Protein AF-A0A7C7HWV6-F1 (afdb_monomer_lite)

Sequence (63 aa):
MKNSIIILTIIGVLTVSCEKPQKDVAIISTQFGDMVVDFFDETAPKHVESFKTHAESGYYNGT

Foldseek 3Di:
DVVVVVVVVVVVVVPPDPDDPDADWDWDQDPVGIDTGHDPCPPCVPVRVVVVVCVVVVVPPPD

Secondary structure (DSSP, 8-state):
-HHHHHHHHHHHHHT------PPPEEEEEETTEEEEEE--TTT-HHHHHHHHHHHHTTTTTT-

Structure (mmCIF, N/CA/C/O backbone):
data_AF-A0A7C7HWV6-F1
#
_entry.id   AF-A0A7C7HWV6-F1
#
loop_
_atom_site.group_PDB
_atom_site.id
_atom_site.type_symbol
_atom_site.label_atom_id
_atom_site.label_alt_id
_atom_site.label_comp_id
_atom_site.label_asym_id
_atom_site.label_entity_id
_atom_site.label_seq_id
_atom_site.pdbx_PDB_ins_code
_atom_site.Cartn_x
_atom_site.Cartn_y
_atom_site.Cartn_z
_atom_site.occupancy
_atom_site.B_iso_or_equiv
_atom_site.auth_seq_id
_atom_site.auth_comp_id
_atom_site.auth_asym_id
_atom_site.auth_atom_id
_atom_site.pdbx_PDB_model_num
ATOM 1 N N . MET A 1 1 ? 26.174 -40.587 23.816 1.00 61.59 1 MET A N 1
ATOM 2 C CA . MET A 1 1 ? 26.437 -40.049 22.457 1.00 61.59 1 MET A CA 1
ATOM 3 C C . MET A 1 1 ? 25.259 -40.243 21.499 1.00 61.59 1 MET A C 1
ATOM 5 O O . MET A 1 1 ? 24.804 -39.246 20.962 1.00 61.59 1 MET A O 1
ATOM 9 N N . LYS A 1 2 ? 24.693 -41.453 21.336 1.00 62.84 2 LYS A N 1
ATOM 10 C CA . LYS A 1 2 ? 23.517 -41.701 20.464 1.00 62.84 2 LYS A CA 1
ATOM 11 C C . LYS A 1 2 ? 22.313 -40.774 20.726 1.00 62.84 2 LYS A C 1
ATOM 13 O O . LYS A 1 2 ? 21.791 -40.196 19.786 1.00 62.84 2 LYS A O 1
ATOM 18 N N . ASN A 1 3 ? 21.929 -40.551 21.986 1.00 60.94 3 ASN A N 1
ATOM 19 C CA . ASN A 1 3 ? 20.780 -39.695 22.330 1.00 60.94 3 ASN A CA 1
ATOM 20 C C . ASN A 1 3 ? 21.020 -38.208 22.013 1.00 60.94 3 ASN A C 1
ATOM 22 O O . ASN A 1 3 ? 20.088 -37.495 21.669 1.00 60.94 3 ASN A O 1
ATOM 26 N N . SER A 1 4 ? 22.275 -37.754 22.079 1.00 58.69 4 SER A N 1
ATOM 27 C CA . SER A 1 4 ? 22.653 -36.381 21.725 1.00 58.69 4 SER A CA 1
ATOM 28 C C . SER A 1 4 ? 22.598 -36.154 20.208 1.00 58.69 4 SER A C 1
ATOM 30 O O . SER A 1 4 ? 22.176 -35.088 19.776 1.00 58.69 4 SER A O 1
ATOM 32 N N . ILE A 1 5 ? 22.913 -37.179 19.403 1.00 69.19 5 ILE A N 1
ATOM 33 C CA . ILE A 1 5 ? 22.765 -37.147 17.935 1.00 69.19 5 ILE A CA 1
ATOM 34 C C . ILE A 1 5 ? 21.280 -37.146 17.524 1.00 69.19 5 ILE A C 1
ATOM 36 O O . ILE A 1 5 ? 20.902 -36.442 16.588 1.00 69.19 5 ILE A O 1
ATOM 40 N N . ILE A 1 6 ? 20.427 -37.885 18.244 1.00 68.69 6 ILE A N 1
ATOM 41 C CA . ILE A 1 6 ? 18.972 -37.926 17.994 1.00 68.69 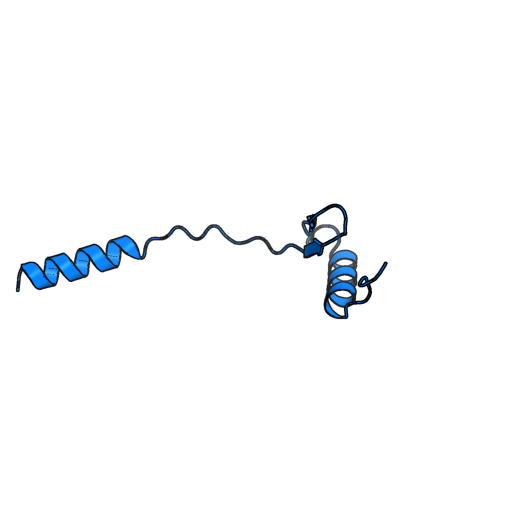6 ILE A CA 1
ATOM 42 C C . ILE A 1 6 ? 18.313 -36.570 18.303 1.00 68.69 6 ILE A C 1
ATOM 44 O O . ILE A 1 6 ? 17.483 -36.093 17.537 1.00 68.69 6 ILE A O 1
ATOM 48 N N . ILE A 1 7 ? 18.717 -35.902 19.387 1.00 69.75 7 ILE A N 1
ATOM 49 C CA . ILE A 1 7 ? 18.215 -34.558 19.725 1.00 69.75 7 ILE A CA 1
ATOM 50 C C . ILE A 1 7 ? 18.610 -33.534 18.650 1.00 69.75 7 ILE A C 1
ATOM 52 O O . ILE A 1 7 ? 17.781 -32.727 18.234 1.00 69.75 7 ILE A O 1
ATOM 56 N N . LEU A 1 8 ? 19.846 -33.603 18.148 1.00 65.69 8 LEU A N 1
ATOM 57 C CA . LEU A 1 8 ? 20.346 -32.684 17.123 1.00 65.69 8 LEU A CA 1
ATOM 58 C C . LEU A 1 8 ? 19.603 -32.834 15.782 1.00 65.69 8 LEU A C 1
ATOM 60 O O . LEU A 1 8 ? 19.348 -31.846 15.099 1.00 65.69 8 LEU A O 1
ATOM 64 N N . THR A 1 9 ? 19.215 -34.061 15.427 1.00 64.31 9 THR A N 1
ATOM 65 C CA . THR A 1 9 ? 18.459 -34.340 14.195 1.00 64.31 9 THR A CA 1
ATOM 66 C C . THR A 1 9 ? 16.996 -33.900 14.287 1.00 64.31 9 THR A C 1
ATOM 68 O O . THR A 1 9 ? 16.474 -33.376 13.309 1.00 64.31 9 THR A O 1
ATOM 71 N N . ILE A 1 10 ? 16.344 -34.010 15.450 1.00 68.88 10 ILE A N 1
ATOM 72 C CA . ILE A 1 10 ? 14.961 -33.530 15.646 1.00 68.88 10 ILE A CA 1
ATOM 73 C C . ILE A 1 10 ? 14.877 -31.994 15.582 1.00 68.88 10 ILE A C 1
ATOM 75 O O . ILE A 1 10 ? 13.951 -31.455 14.978 1.00 68.88 10 ILE A O 1
ATOM 79 N N . ILE A 1 11 ? 15.863 -31.286 16.145 1.00 66.69 11 ILE A N 1
ATOM 80 C CA . ILE A 1 11 ? 15.934 -29.815 16.087 1.00 66.69 11 ILE A CA 1
ATOM 81 C C . ILE A 1 11 ? 16.076 -29.325 14.637 1.00 66.69 11 ILE A C 1
ATOM 83 O O . ILE A 1 11 ? 15.395 -28.380 14.250 1.00 66.69 11 ILE A O 1
ATOM 87 N N . GLY A 1 12 ? 16.896 -29.994 13.818 1.00 62.09 12 GLY A N 1
ATOM 88 C CA . GLY A 1 12 ? 17.077 -29.632 12.407 1.00 62.09 12 GLY A CA 1
ATOM 89 C C . GLY A 1 12 ? 15.836 -29.853 11.529 1.00 62.09 12 GLY A C 1
ATOM 90 O O . GLY A 1 12 ? 15.642 -29.135 10.552 1.00 62.09 12 GLY A O 1
ATOM 91 N N . VAL A 1 13 ? 14.968 -30.810 11.878 1.00 64.12 13 VAL A N 1
ATOM 92 C CA . VAL A 1 13 ? 13.705 -31.059 11.153 1.00 64.12 13 VAL A CA 1
ATOM 93 C C . VAL A 1 13 ? 12.640 -30.014 11.506 1.00 64.12 13 VAL A C 1
ATOM 95 O O . VAL A 1 13 ? 11.880 -29.602 10.633 1.00 64.12 13 VAL A O 1
ATOM 98 N N . LEU A 1 14 ? 12.614 -29.529 12.754 1.00 62.66 14 LEU A N 1
ATOM 99 C CA . LEU A 1 14 ? 11.679 -28.489 13.210 1.00 62.66 14 LEU A CA 1
ATOM 100 C C . LEU A 1 14 ? 11.924 -27.116 12.562 1.00 62.66 14 LEU A C 1
ATOM 102 O O . LEU A 1 14 ? 11.003 -26.306 12.504 1.00 62.66 14 LEU A O 1
ATOM 106 N N . THR A 1 15 ? 13.131 -26.846 12.056 1.00 62.19 15 THR A N 1
ATOM 107 C CA . THR A 1 15 ? 13.463 -25.567 11.405 1.00 62.19 15 THR A CA 1
ATOM 108 C C . THR A 1 15 ? 13.102 -25.502 9.920 1.00 62.19 15 THR A C 1
ATOM 110 O O . THR A 1 15 ? 13.219 -24.435 9.326 1.00 62.19 15 THR A O 1
ATOM 113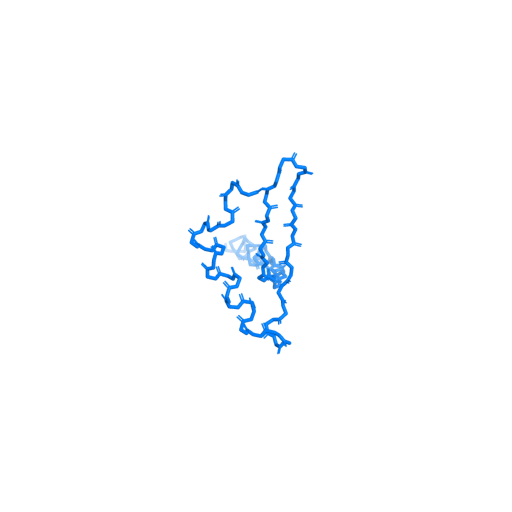 N N . VAL A 1 16 ? 12.627 -26.593 9.304 1.00 64.81 16 VAL A N 1
ATOM 114 C CA . VAL A 1 16 ? 12.083 -26.562 7.931 1.00 64.81 16 VAL A CA 1
ATOM 115 C C . VAL A 1 16 ? 10.625 -26.093 7.981 1.00 64.81 16 VAL A C 1
ATOM 117 O O . VAL A 1 16 ? 9.694 -26.804 7.607 1.00 64.81 16 VAL A O 1
ATOM 120 N N . SER A 1 17 ? 10.409 -24.879 8.484 1.00 63.56 17 SER A N 1
ATOM 121 C CA . SER A 1 17 ? 9.147 -24.179 8.264 1.00 63.56 17 SER A CA 1
ATOM 122 C C . SER A 1 17 ? 9.183 -23.596 6.860 1.00 63.56 17 SER A C 1
ATOM 124 O O . SER A 1 17 ? 10.054 -22.805 6.514 1.00 63.56 17 SER A O 1
ATOM 126 N N . CYS A 1 18 ? 8.240 -24.027 6.032 1.00 65.69 18 CYS A N 1
ATOM 127 C CA . CYS A 1 18 ? 8.003 -23.466 4.713 1.00 65.69 18 CYS A CA 1
ATOM 128 C C . CYS A 1 18 ? 7.459 -22.035 4.879 1.00 65.69 18 CYS A C 1
ATOM 130 O O . CYS A 1 18 ? 6.249 -21.838 4.999 1.00 65.69 18 CYS A O 1
ATOM 132 N N . GLU A 1 19 ? 8.344 -21.038 4.937 1.00 65.75 19 GLU A N 1
ATOM 133 C CA . GLU A 1 19 ? 7.962 -19.632 4.788 1.00 65.75 19 GLU A CA 1
ATOM 134 C C . GLU A 1 19 ? 7.470 -19.423 3.355 1.00 65.75 19 GLU A C 1
ATOM 136 O O . GLU A 1 19 ? 8.230 -19.493 2.387 1.00 65.75 19 GLU A O 1
ATOM 141 N N . LYS A 1 20 ? 6.160 -19.209 3.204 1.00 69.75 20 LYS A N 1
ATOM 142 C CA . LYS A 1 20 ? 5.610 -18.721 1.939 1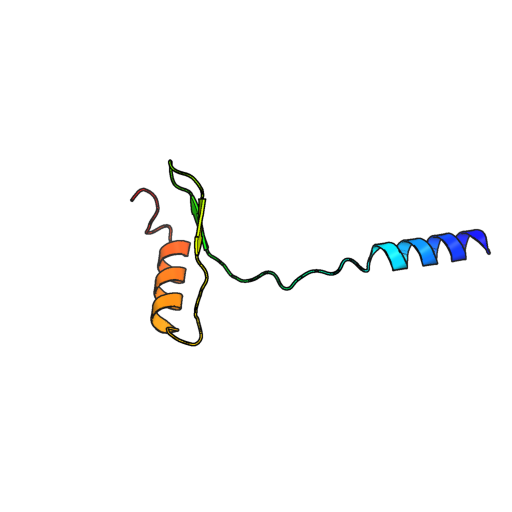.00 69.75 20 LYS A CA 1
ATOM 143 C C . LYS A 1 20 ? 6.154 -17.306 1.724 1.00 69.75 20 LYS A C 1
ATOM 145 O O . LYS A 1 20 ? 6.152 -16.543 2.690 1.00 69.75 20 LYS A O 1
ATOM 150 N N . PRO A 1 21 ? 6.566 -16.931 0.501 1.00 71.31 21 PRO A N 1
ATOM 151 C CA . PRO A 1 21 ? 6.973 -15.562 0.214 1.00 71.31 21 PRO A CA 1
ATOM 152 C C . PRO A 1 21 ? 5.857 -14.611 0.644 1.00 71.31 21 PRO A C 1
ATOM 154 O O . PRO A 1 21 ? 4.735 -14.701 0.138 1.00 71.31 21 PRO A O 1
ATOM 157 N N . GLN A 1 22 ? 6.135 -13.758 1.627 1.00 74.94 22 GLN A N 1
ATOM 158 C CA . GLN A 1 22 ? 5.153 -12.799 2.103 1.00 74.94 22 GLN A CA 1
ATOM 159 C C . GLN A 1 22 ? 5.069 -11.672 1.074 1.00 74.94 22 GLN A C 1
ATOM 161 O O . GLN A 1 22 ? 6.061 -11.007 0.786 1.00 74.94 22 GLN A O 1
ATOM 166 N N . LYS A 1 23 ? 3.895 -11.529 0.453 1.00 85.75 23 LYS A N 1
ATOM 167 C CA . LYS A 1 23 ? 3.640 -10.494 -0.549 1.00 85.75 23 LYS A CA 1
ATOM 168 C C . LYS A 1 23 ? 3.589 -9.127 0.138 1.00 85.75 23 LYS A C 1
ATOM 170 O O . LYS A 1 23 ? 2.946 -8.996 1.176 1.00 85.75 23 LYS A O 1
ATOM 175 N N . ASP A 1 24 ? 4.250 -8.139 -0.460 1.00 91.75 24 ASP A N 1
ATOM 176 C CA . ASP A 1 24 ? 4.163 -6.739 -0.042 1.00 91.75 24 ASP A CA 1
ATOM 177 C C . ASP A 1 24 ? 2.753 -6.198 -0.334 1.00 91.75 24 ASP A C 1
ATOM 179 O O . ASP A 1 24 ? 2.298 -6.215 -1.482 1.00 91.75 24 ASP A O 1
ATOM 183 N N . VAL A 1 25 ? 2.047 -5.784 0.717 1.00 96.38 25 VAL A N 1
ATOM 184 C CA . VAL A 1 25 ? 0.657 -5.308 0.681 1.00 96.38 25 VAL A CA 1
ATOM 185 C C . VAL A 1 25 ? 0.482 -4.152 1.661 1.00 96.38 25 VAL A C 1
ATOM 187 O O . VAL A 1 25 ? 1.144 -4.108 2.698 1.00 96.38 25 VAL A O 1
ATOM 190 N N . ALA A 1 26 ? -0.457 -3.250 1.379 1.00 97.38 26 ALA A N 1
ATOM 191 C CA . ALA A 1 26 ? -0.921 -2.280 2.371 1.00 97.38 26 ALA A CA 1
ATOM 192 C C . ALA A 1 26 ? -2.179 -2.787 3.081 1.00 97.38 26 ALA A C 1
ATOM 194 O O . ALA A 1 26 ? -3.068 -3.365 2.456 1.00 97.38 26 ALA A O 1
ATOM 195 N N . ILE A 1 27 ? -2.271 -2.520 4.384 1.00 97.62 27 ILE A N 1
ATOM 196 C CA . ILE A 1 27 ? -3.488 -2.729 5.170 1.00 97.62 27 ILE A CA 1
ATOM 197 C C . ILE A 1 27 ? -4.056 -1.357 5.518 1.00 97.62 27 ILE A C 1
ATOM 199 O O . ILE A 1 27 ? -3.394 -0.556 6.175 1.00 97.62 27 ILE A O 1
ATOM 203 N N . ILE A 1 28 ? -5.282 -1.095 5.075 1.00 98.12 28 ILE A N 1
ATOM 204 C CA . ILE A 1 28 ? -6.035 0.107 5.433 1.00 98.12 28 ILE A CA 1
ATOM 205 C C . ILE A 1 28 ? -7.072 -0.302 6.474 1.00 98.12 28 ILE A C 1
ATOM 207 O O . ILE A 1 28 ? -8.088 -0.916 6.140 1.00 98.12 28 ILE A O 1
ATOM 211 N N . SER A 1 29 ? -6.810 0.034 7.735 1.00 98.00 29 SER A N 1
ATOM 212 C CA . SER A 1 29 ? -7.753 -0.207 8.827 1.00 98.00 29 SER A CA 1
ATOM 213 C C . SER A 1 29 ? -8.795 0.901 8.882 1.00 98.00 29 SER A C 1
ATOM 215 O O . SER A 1 29 ? -8.476 2.075 9.067 1.00 98.00 29 SER A O 1
ATOM 217 N N . THR A 1 30 ? -10.058 0.517 8.739 1.00 97.75 30 THR A N 1
ATOM 218 C CA . THR A 1 30 ? -11.202 1.431 8.807 1.00 97.75 30 THR A CA 1
ATOM 219 C C . THR A 1 30 ? -12.140 1.029 9.941 1.00 97.75 30 THR A C 1
ATOM 221 O O . THR A 1 30 ? -12.044 -0.065 10.496 1.00 97.75 30 THR A O 1
ATOM 224 N N . GLN A 1 31 ? -13.130 1.871 10.244 1.00 97.56 31 GLN A N 1
ATOM 225 C CA . GLN A 1 31 ? -14.204 1.512 11.181 1.00 97.56 31 GLN A CA 1
ATOM 226 C C . GLN A 1 31 ? -15.073 0.326 10.712 1.00 97.56 31 GLN A C 1
ATOM 228 O O . GLN A 1 31 ? -15.819 -0.236 11.509 1.00 97.56 31 GLN A O 1
ATOM 233 N N . PHE A 1 32 ? -14.987 -0.054 9.432 1.00 97.75 32 PHE A N 1
ATOM 234 C CA . PHE A 1 32 ? -15.730 -1.171 8.841 1.00 97.75 32 PHE A CA 1
ATOM 235 C C . PHE A 1 32 ? -14.886 -2.448 8.708 1.00 97.75 32 PHE A C 1
ATOM 237 O O . PHE A 1 32 ? -15.378 -3.451 8.194 1.00 97.75 32 PHE A O 1
ATOM 244 N N . GLY A 1 33 ? -13.634 -2.418 9.175 1.00 98.12 33 GLY A N 1
ATOM 245 C CA . GLY A 1 33 ? -12.680 -3.519 9.077 1.00 98.12 33 GLY A CA 1
ATOM 246 C C . GLY A 1 33 ? -11.461 -3.181 8.221 1.00 98.12 33 GLY A C 1
ATOM 247 O O . GLY A 1 33 ? -11.280 -2.044 7.771 1.00 98.12 33 GLY A O 1
ATOM 248 N N . ASP A 1 34 ? -10.627 -4.197 8.016 1.00 98.44 34 ASP A N 1
ATOM 249 C CA . ASP A 1 34 ? -9.362 -4.084 7.297 1.00 98.44 34 ASP A CA 1
ATOM 250 C C . ASP A 1 34 ? -9.544 -4.342 5.798 1.00 98.44 34 ASP A C 1
ATOM 252 O O . ASP A 1 34 ? -10.111 -5.357 5.383 1.00 98.44 34 ASP A O 1
ATOM 256 N N . MET A 1 35 ? -9.014 -3.437 4.978 1.00 97.88 35 MET A N 1
ATOM 257 C CA . MET A 1 35 ? -8.854 -3.645 3.541 1.00 97.88 35 MET A CA 1
ATOM 258 C C . MET A 1 35 ? -7.399 -3.993 3.239 1.00 97.88 35 MET A C 1
ATOM 260 O O . MET A 1 35 ? -6.494 -3.247 3.609 1.00 97.88 35 MET A O 1
ATOM 264 N N . VAL A 1 36 ? -7.179 -5.103 2.538 1.00 97.25 36 VAL A N 1
ATOM 265 C CA . VAL A 1 36 ? -5.849 -5.513 2.070 1.00 97.25 36 VAL A CA 1
ATOM 266 C C . VAL A 1 36 ? -5.697 -5.099 0.611 1.00 97.25 36 VAL A C 1
ATOM 268 O O . VAL A 1 36 ? -6.514 -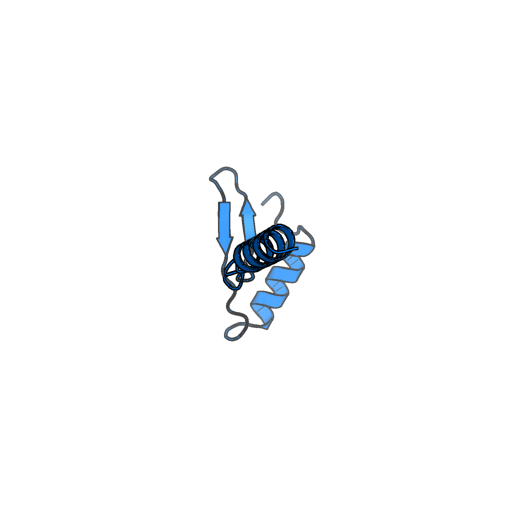5.475 -0.231 1.00 97.25 36 VAL A O 1
ATOM 271 N N . VAL A 1 37 ? -4.663 -4.314 0.321 1.00 96.88 37 VAL A N 1
ATOM 272 C CA . VAL A 1 37 ? -4.391 -3.759 -1.006 1.00 96.88 37 VAL A CA 1
ATOM 273 C C . VAL A 1 37 ? -3.137 -4.401 -1.581 1.00 96.88 37 VAL A C 1
ATOM 275 O O . VAL A 1 37 ? -2.037 -4.232 -1.055 1.00 96.88 37 VAL A O 1
ATOM 278 N N . ASP A 1 38 ? -3.322 -5.105 -2.695 1.00 96.50 38 ASP A N 1
ATOM 279 C CA . ASP A 1 38 ? -2.246 -5.671 -3.498 1.00 96.50 38 ASP A CA 1
ATOM 280 C C . ASP A 1 38 ? -1.630 -4.618 -4.422 1.00 96.50 38 ASP A C 1
ATOM 282 O O . ASP A 1 38 ? -2.336 -3.851 -5.084 1.00 96.50 38 ASP A O 1
ATO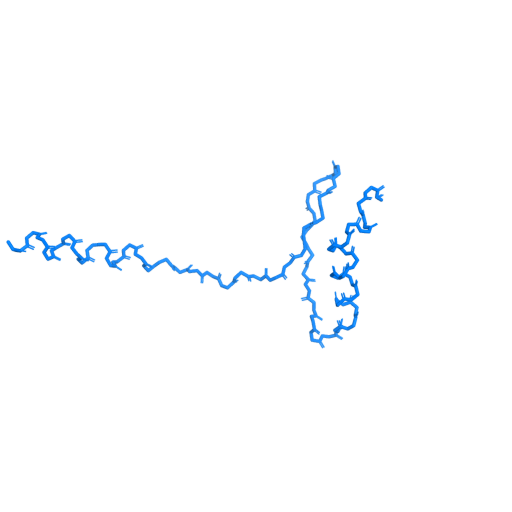M 286 N N . PHE A 1 39 ? -0.304 -4.645 -4.536 1.00 97.12 39 PHE A N 1
ATOM 287 C CA . PHE A 1 39 ? 0.425 -3.796 -5.468 1.00 97.12 39 PHE A CA 1
ATOM 288 C C . PHE A 1 39 ? 0.686 -4.483 -6.811 1.00 97.12 39 PHE A C 1
ATOM 290 O O . PHE A 1 39 ? 0.931 -5.689 -6.890 1.00 97.12 39 PHE A O 1
ATOM 297 N N . PHE A 1 40 ? 0.638 -3.677 -7.875 1.00 96.06 40 PHE A N 1
ATOM 298 C CA . PHE A 1 40 ? 0.976 -4.056 -9.247 1.00 96.06 40 PHE A CA 1
ATOM 299 C C . PHE A 1 40 ? 2.160 -3.210 -9.732 1.00 96.06 40 PHE A C 1
ATOM 301 O O . PHE A 1 40 ? 2.025 -2.411 -10.665 1.00 96.06 40 PHE A O 1
ATOM 308 N N . ASP A 1 41 ? 3.313 -3.359 -9.070 1.00 95.56 41 ASP A N 1
ATOM 309 C CA . ASP A 1 41 ? 4.509 -2.533 -9.302 1.00 95.56 41 ASP A CA 1
ATOM 310 C C . ASP A 1 41 ? 4.974 -2.558 -10.772 1.00 95.56 41 ASP A C 1
ATOM 312 O O . ASP A 1 41 ? 5.451 -1.552 -11.287 1.00 95.56 41 ASP A O 1
ATOM 316 N N . GLU A 1 42 ? 4.769 -3.670 -11.486 1.00 96.38 42 GLU A N 1
ATOM 317 C CA . GLU A 1 42 ? 5.151 -3.800 -12.900 1.00 96.38 42 GLU A CA 1
ATOM 318 C C . GLU A 1 42 ? 4.240 -3.010 -13.847 1.00 96.38 42 GLU A C 1
ATOM 320 O O . GLU A 1 42 ? 4.697 -2.428 -14.830 1.00 96.38 42 GLU A O 1
ATOM 325 N N . THR A 1 43 ? 2.934 -2.991 -13.568 1.00 98.12 43 THR A N 1
ATOM 326 C CA . THR A 1 43 ? 1.942 -2.381 -14.468 1.00 98.12 43 THR A CA 1
ATOM 327 C C . THR A 1 43 ? 1.840 -0.874 -14.250 1.00 98.12 43 THR A C 1
ATOM 329 O O . THR A 1 43 ? 1.632 -0.124 -15.203 1.00 98.12 43 THR A O 1
ATOM 332 N N . ALA A 1 44 ? 1.984 -0.416 -13.003 1.00 97.31 44 ALA A N 1
ATOM 333 C CA . ALA A 1 44 ? 1.771 0.981 -12.634 1.00 97.31 44 ALA A CA 1
ATOM 334 C C . ALA A 1 44 ? 2.823 1.498 -11.629 1.00 97.31 44 ALA A C 1
ATOM 336 O O . ALA A 1 44 ? 2.454 2.007 -10.566 1.00 97.31 44 ALA A O 1
ATOM 337 N N . PRO A 1 45 ? 4.129 1.439 -11.959 1.00 97.50 45 PRO A N 1
ATOM 338 C CA . PRO A 1 45 ? 5.215 1.671 -11.000 1.00 97.50 45 PRO A CA 1
ATOM 339 C C . PRO A 1 45 ? 5.119 3.027 -10.294 1.00 97.50 45 PRO A C 1
ATOM 341 O O . PRO A 1 45 ? 5.193 3.103 -9.073 1.00 97.50 45 PRO A O 1
ATOM 344 N N . LYS A 1 46 ? 4.854 4.103 -11.045 1.00 98.38 46 LYS A N 1
ATOM 345 C CA . LYS A 1 46 ? 4.760 5.463 -10.486 1.00 98.38 46 LYS A CA 1
ATOM 346 C C . LYS A 1 46 ? 3.542 5.667 -9.583 1.00 98.38 46 LYS A C 1
ATOM 348 O O . LYS A 1 46 ? 3.596 6.469 -8.657 1.00 98.38 46 LYS A O 1
ATOM 353 N N . HIS A 1 47 ? 2.438 4.972 -9.858 1.00 98.19 47 HIS A N 1
ATOM 354 C CA . HIS A 1 47 ? 1.243 5.059 -9.018 1.00 98.19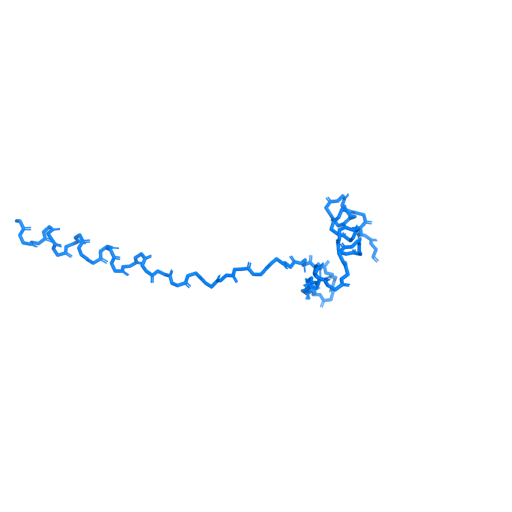 47 HIS A CA 1
ATOM 355 C C . HIS A 1 47 ? 1.453 4.319 -7.704 1.00 98.19 47 HIS A C 1
ATOM 357 O O . HIS A 1 47 ? 1.086 4.843 -6.657 1.00 98.19 47 HIS A O 1
ATOM 363 N N . VAL A 1 48 ? 2.074 3.139 -7.760 1.00 98.19 48 VAL A N 1
ATOM 364 C CA . VAL A 1 48 ? 2.397 2.368 -6.559 1.00 98.19 48 VAL A CA 1
ATOM 365 C C . VAL A 1 48 ? 3.415 3.112 -5.698 1.00 98.19 48 VAL A C 1
ATOM 367 O O . VAL A 1 48 ? 3.180 3.263 -4.504 1.00 98.19 48 VAL A O 1
ATOM 370 N N . GLU A 1 49 ? 4.485 3.646 -6.291 1.00 98.19 49 GLU A N 1
ATOM 371 C CA . GLU A 1 49 ? 5.471 4.472 -5.583 1.00 98.19 49 GLU A CA 1
ATOM 372 C C . GLU A 1 49 ? 4.802 5.672 -4.902 1.00 98.19 49 GLU A C 1
ATOM 374 O O . GLU A 1 49 ? 4.939 5.856 -3.694 1.00 98.19 49 GLU A O 1
ATOM 379 N N . SER A 1 50 ? 4.004 6.440 -5.653 1.00 98.62 50 SER A N 1
ATOM 380 C CA . SER A 1 50 ? 3.278 7.586 -5.106 1.00 98.62 50 SER A CA 1
ATOM 381 C C . SER A 1 50 ? 2.357 7.175 -3.956 1.00 98.62 50 SER A C 1
ATOM 383 O O . SER A 1 50 ? 2.401 7.800 -2.897 1.00 98.62 50 SER A O 1
ATOM 385 N N . PHE A 1 51 ? 1.569 6.108 -4.115 1.00 98.44 51 PHE A N 1
ATOM 386 C CA . PHE A 1 51 ? 0.691 5.607 -3.058 1.00 98.44 51 PHE A CA 1
ATOM 387 C C . PHE A 1 51 ? 1.477 5.206 -1.804 1.00 98.44 51 PHE A C 1
ATOM 389 O O . PHE A 1 51 ? 1.122 5.650 -0.712 1.00 98.44 51 PHE A O 1
ATOM 396 N N . LYS A 1 52 ? 2.559 4.428 -1.955 1.00 97.81 52 LYS A N 1
ATOM 397 C CA . LYS A 1 52 ? 3.421 3.987 -0.846 1.00 97.81 52 LYS A CA 1
ATOM 398 C C . LYS A 1 52 ? 3.998 5.184 -0.090 1.00 97.81 52 LYS A C 1
ATOM 400 O O . LYS A 1 52 ? 3.822 5.264 1.120 1.00 97.81 52 LYS A O 1
ATOM 405 N N . THR A 1 53 ? 4.558 6.171 -0.794 1.00 98.38 53 THR A N 1
ATOM 406 C CA . THR A 1 53 ? 5.093 7.392 -0.164 1.00 98.38 53 THR A CA 1
ATOM 407 C C . THR A 1 53 ? 4.034 8.140 0.653 1.00 98.38 53 THR A C 1
ATOM 409 O O . THR A 1 53 ? 4.295 8.560 1.781 1.00 98.38 53 THR A O 1
ATOM 412 N N . HIS A 1 54 ? 2.820 8.301 0.118 1.00 98.56 54 HIS A N 1
ATOM 413 C CA . HIS A 1 54 ? 1.747 8.988 0.842 1.00 98.56 54 HIS A CA 1
ATOM 414 C C . HIS A 1 54 ? 1.265 8.165 2.044 1.00 98.56 54 HIS A C 1
ATOM 416 O O . HIS A 1 54 ? 1.103 8.721 3.133 1.00 98.56 54 HIS A O 1
ATOM 422 N N . ALA A 1 55 ? 1.099 6.851 1.884 1.00 98.06 55 ALA A N 1
ATOM 423 C CA . ALA A 1 55 ? 0.713 5.950 2.966 1.00 98.06 55 ALA A CA 1
ATOM 424 C C . ALA A 1 55 ? 1.741 5.952 4.112 1.00 98.06 55 ALA A C 1
ATOM 426 O O . ALA A 1 55 ? 1.357 6.131 5.267 1.00 98.06 55 ALA A O 1
ATOM 427 N N . GLU A 1 56 ? 3.037 5.855 3.803 1.00 97.19 56 GLU A N 1
ATOM 428 C CA . GLU A 1 56 ? 4.135 5.904 4.782 1.00 97.19 56 GLU A CA 1
ATOM 429 C C . GLU A 1 56 ? 4.195 7.239 5.536 1.00 97.19 56 GLU A C 1
ATOM 431 O O . GLU A 1 56 ? 4.486 7.266 6.731 1.00 97.19 56 GLU A O 1
ATOM 436 N N . SER A 1 57 ? 3.864 8.351 4.871 1.00 98.31 57 SER A N 1
ATOM 437 C CA . SER A 1 57 ? 3.762 9.666 5.522 1.00 98.31 57 SER A CA 1
ATOM 438 C C . SER A 1 57 ? 2.508 9.843 6.393 1.00 98.31 57 SER A C 1
ATOM 440 O O . SER A 1 57 ? 2.352 10.877 7.042 1.00 98.31 57 SER A O 1
ATOM 442 N N . GLY A 1 58 ? 1.599 8.861 6.407 1.00 98.06 58 GLY A N 1
ATOM 443 C CA . GLY A 1 58 ? 0.323 8.936 7.117 1.00 98.06 58 GLY A CA 1
ATOM 444 C C . GLY A 1 58 ? -0.706 9.857 6.458 1.00 98.06 58 GLY A C 1
ATOM 445 O O . GLY A 1 58 ? -1.669 10.247 7.112 1.00 98.06 58 GLY A O 1
ATOM 446 N N . TYR A 1 59 ? -0.526 10.205 5.179 1.00 98.44 59 TYR A N 1
ATOM 447 C CA . TYR A 1 59 ? -1.366 11.165 4.452 1.00 98.44 59 TYR A CA 1
ATOM 448 C C . TYR A 1 59 ? -2.858 10.793 4.451 1.00 98.44 59 TYR A C 1
ATOM 450 O O . TYR A 1 59 ? -3.714 11.669 4.520 1.00 98.44 59 TYR A O 1
ATOM 458 N N . TYR A 1 60 ? -3.171 9.496 4.393 1.00 98.00 60 TYR A N 1
ATOM 459 C CA . TYR A 1 60 ? -4.547 8.985 4.368 1.00 98.00 60 TYR A CA 1
ATOM 460 C C . TYR A 1 60 ? -5.157 8.779 5.763 1.00 98.00 60 TYR A C 1
ATOM 462 O O . TYR A 1 60 ? -6.308 8.368 5.884 1.00 98.00 60 TYR A O 1
ATOM 470 N N . ASN A 1 61 ? -4.415 9.035 6.842 1.00 97.94 61 ASN A N 1
ATOM 471 C CA . ASN A 1 61 ? -4.947 8.829 8.184 1.00 97.94 61 ASN A CA 1
ATOM 472 C C . ASN A 1 61 ? -6.021 9.877 8.499 1.00 97.94 61 ASN A C 1
ATOM 474 O O . ASN A 1 61 ? -5.767 11.079 8.451 1.00 97.94 61 ASN A O 1
ATOM 478 N N . GLY A 1 62 ? -7.209 9.413 8.890 1.00 96.69 62 GLY A N 1
ATOM 479 C CA . GLY A 1 62 ? -8.327 10.282 9.268 1.00 96.69 62 GLY A CA 1
ATOM 480 C C . GLY A 1 62 ? -9.213 10.747 8.107 1.00 96.69 62 GLY A C 1
ATOM 481 O O . GLY A 1 62 ? -10.059 11.612 8.329 1.00 96.69 62 GLY A O 1
ATOM 482 N N . THR A 1 63 ? -9.038 10.185 6.908 1.00 95.06 63 THR A N 1
ATOM 483 C CA . THR A 1 63 ? -9.990 10.297 5.787 1.00 95.06 63 THR A CA 1
ATOM 484 C C . THR A 1 63 ? -10.996 9.158 5.814 1.00 95.06 63 THR A C 1
ATOM 486 O O . THR A 1 63 ? -12.199 9.425 5.610 1.00 95.06 63 THR A O 1
#

Radius of gyration: 21.27 Å; chains: 1; bounding box: 42×53×37 Å

pLDDT: mean 86.16, std 15.3, range [58.69, 98.62]